Protein AF-B1P1B4-F1 (afdb_monomer)

Foldseek 3Di:
DVVVVVVVVVVVVVVVVVVVVVVVVVCVVVPVVVLVVDADEWPAFDDPDDSHHHPDDQDPRTRD

Nearest PDB structures (foldseek):
  2mf3-assembly1_A  TM=5.673E-01  e=1.320E+00  Segestria florentina

Secondary structure (DSSP, 8-state):
-HHHHHHHHHHHHHHHHHHHHHHHHHHHHT-HHHHTT--BPTTSB--TT-SS-BSS-EETTEE-

Radius of gyration: 22.85 Å; Cα contacts (8 Å, |Δi|>4): 52; chains: 1; bounding box: 48×17×59 Å

Organism: Chilobrachys guangxiensis (NCBI:txid278060)

Solvent-accessible surface area (backbone atoms only — not comparable to full-atom values): 3745 Å² total; per-residue (Å²): 117,67,70,61,54,52,51,52,52,52,52,52,50,53,53,52,50,57,50,52,53,54,56,54,60,61,48,53,79,71,28,68,77,51,55,73,71,47,46,43,57,68,72,40,78,41,64,100,82,53,96,53,50,43,74,54,43,72,53,96,49,17,14,76

Structure (mmCIF, N/CA/C/O backbone):
data_AF-B1P1B4-F1
#
_entry.id   AF-B1P1B4-F1
#
loop_
_atom_site.group_PDB
_atom_site.id
_atom_site.type_symbol
_atom_site.label_atom_id
_atom_site.label_alt_id
_atom_site.label_comp_id
_atom_site.label_asym_id
_atom_site.label_entity_id
_atom_site.label_seq_id
_atom_site.pdbx_PDB_ins_code
_atom_site.Cartn_x
_atom_site.Cartn_y
_atom_site.Cartn_z
_atom_site.occupancy
_atom_site.B_iso_or_equiv
_atom_site.auth_seq_id
_atom_site.auth_comp_id
_atom_site.auth_asym_id
_atom_site.auth_atom_id
_atom_site.pdbx_PDB_model_num
ATOM 1 N N . MET A 1 1 ? -33.447 9.134 37.774 1.00 62.38 1 MET A N 1
ATOM 2 C CA . MET A 1 1 ? -32.635 8.068 37.131 1.00 62.38 1 MET A CA 1
ATOM 3 C C . MET A 1 1 ? -32.345 8.331 35.653 1.00 62.38 1 MET A C 1
ATOM 5 O O . MET A 1 1 ? -31.248 8.024 35.209 1.00 62.38 1 MET A O 1
ATOM 9 N N . THR A 1 2 ? -33.256 8.967 34.915 1.00 75.56 2 THR A N 1
ATOM 10 C CA . THR A 1 2 ? -33.141 9.271 33.473 1.00 75.56 2 THR A CA 1
ATOM 11 C C . THR A 1 2 ? -31.876 10.035 33.056 1.00 75.56 2 THR A C 1
ATOM 13 O O . THR A 1 2 ? -31.254 9.673 32.064 1.00 75.56 2 THR A O 1
ATOM 16 N N . ARG A 1 3 ? -31.421 11.029 33.835 1.00 79.94 3 ARG A N 1
ATOM 17 C CA . ARG A 1 3 ? -30.200 11.804 33.516 1.00 79.94 3 ARG A CA 1
ATOM 18 C C . ARG A 1 3 ? -28.919 10.962 33.444 1.00 79.94 3 ARG A C 1
ATOM 20 O O . ARG A 1 3 ? -28.075 11.225 32.599 1.00 79.94 3 ARG A O 1
ATOM 27 N N . LYS A 1 4 ? -28.778 9.945 34.304 1.00 80.56 4 LYS A N 1
ATOM 28 C CA . LYS A 1 4 ? -27.595 9.064 34.296 1.00 80.56 4 LYS A CA 1
ATOM 29 C C . LYS A 1 4 ? -27.592 8.154 33.065 1.00 80.56 4 LYS A C 1
ATOM 31 O O . LYS A 1 4 ? -26.547 7.964 32.462 1.00 80.56 4 LYS A O 1
ATOM 36 N N . ILE A 1 5 ? -28.766 7.657 32.670 1.00 85.31 5 ILE A N 1
ATOM 37 C CA . ILE A 1 5 ? -28.934 6.820 31.472 1.00 85.31 5 ILE A CA 1
ATOM 38 C C . ILE A 1 5 ? -28.595 7.625 30.209 1.00 85.31 5 ILE A C 1
ATOM 40 O O . ILE A 1 5 ? -27.848 7.145 29.365 1.00 85.31 5 ILE A O 1
ATOM 44 N N . LEU A 1 6 ? -29.062 8.876 30.123 1.00 85.69 6 LEU A N 1
ATOM 45 C CA . LEU A 1 6 ? -28.710 9.793 29.032 1.00 85.69 6 LEU A CA 1
ATOM 46 C C . LEU A 1 6 ? -27.199 10.031 28.933 1.00 85.69 6 LEU A C 1
ATOM 48 O O . LEU A 1 6 ? -26.650 9.973 27.839 1.00 85.69 6 LEU A O 1
ATOM 52 N N . ALA A 1 7 ? -26.520 10.255 30.063 1.00 86.81 7 ALA A N 1
ATOM 53 C CA . ALA A 1 7 ? -25.073 10.456 30.071 1.00 86.81 7 ALA A CA 1
ATOM 54 C C . ALA A 1 7 ? -24.315 9.216 29.569 1.00 86.81 7 ALA A C 1
ATOM 56 O O . ALA A 1 7 ? -23.392 9.344 28.771 1.00 86.81 7 ALA A O 1
ATOM 57 N N . VAL A 1 8 ? -24.735 8.017 29.985 1.00 87.75 8 VAL A N 1
ATOM 58 C CA . VAL A 1 8 ? -24.134 6.756 29.523 1.00 87.75 8 VAL A CA 1
ATOM 59 C C . VAL A 1 8 ? -24.329 6.576 28.017 1.00 87.75 8 VAL A C 1
ATOM 61 O O . VAL A 1 8 ? -23.363 6.284 27.319 1.00 87.75 8 VAL A O 1
ATOM 64 N N . LEU A 1 9 ? -25.539 6.811 27.500 1.00 88.25 9 LEU A N 1
ATOM 65 C CA . LEU A 1 9 ? -25.809 6.740 26.061 1.00 88.25 9 LEU A CA 1
ATOM 66 C C . LEU A 1 9 ? -24.941 7.724 25.268 1.00 88.25 9 LEU A C 1
ATOM 68 O 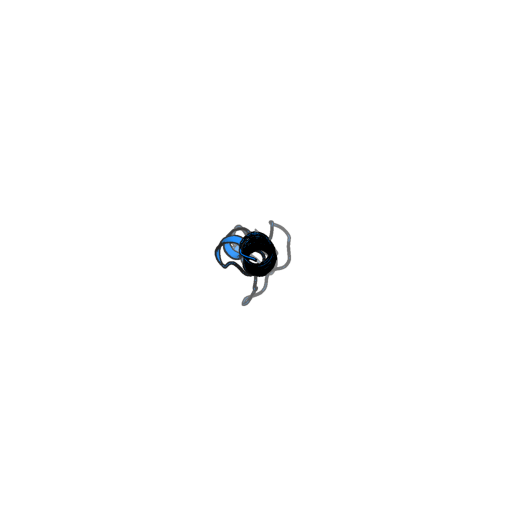O . LEU A 1 9 ? -24.380 7.344 24.247 1.00 88.25 9 LEU A O 1
ATOM 72 N N . LEU A 1 10 ? -24.769 8.951 25.767 1.00 88.25 10 LEU A N 1
ATOM 73 C CA . LEU A 1 10 ? -23.953 9.974 25.112 1.00 88.25 10 LEU A CA 1
ATOM 74 C C . LEU A 1 10 ? -22.473 9.558 25.047 1.00 88.25 10 LEU A C 1
ATOM 76 O O . LEU A 1 10 ? -21.844 9.655 23.994 1.00 88.25 10 LEU A O 1
ATOM 80 N N . VAL A 1 11 ? -21.933 9.001 26.136 1.00 89.00 11 VAL A N 1
ATOM 81 C CA . VAL A 1 11 ? -20.565 8.457 26.160 1.00 89.00 11 VAL A CA 1
ATOM 82 C C . VAL A 1 11 ? -20.416 7.293 25.177 1.00 89.00 11 VAL A C 1
ATOM 84 O O . VAL A 1 11 ? -19.458 7.277 24.408 1.00 89.00 11 VAL A O 1
ATOM 87 N N . PHE A 1 12 ? -21.374 6.361 25.130 1.00 86.31 12 PHE A N 1
ATOM 88 C CA . PHE A 1 12 ? -21.351 5.270 24.150 1.00 86.31 12 PHE A CA 1
ATOM 89 C C . PHE A 1 12 ? -21.395 5.781 22.708 1.00 86.31 12 PHE A C 1
ATOM 91 O O . PHE A 1 12 ? -20.633 5.290 21.878 1.00 86.31 12 PHE A O 1
ATOM 98 N N . THR A 1 13 ? -22.217 6.792 22.406 1.00 85.56 13 THR A N 1
ATOM 99 C CA . THR A 1 13 ? -22.252 7.394 21.063 1.00 85.56 13 THR A CA 1
ATOM 100 C C . THR A 1 13 ? -20.936 8.079 20.704 1.00 85.56 13 THR A C 1
ATOM 102 O O . THR A 1 13 ? -20.447 7.883 19.599 1.00 85.56 13 THR A O 1
ATOM 105 N N . LEU A 1 14 ? -20.298 8.797 21.637 1.00 83.62 14 LEU A N 1
ATOM 106 C CA . LEU A 1 14 ? -18.987 9.417 21.404 1.00 83.62 14 LEU A CA 1
ATOM 107 C C . LEU A 1 14 ? -17.890 8.375 21.158 1.00 83.62 14 LEU A C 1
ATOM 109 O O . LEU A 1 14 ? -17.046 8.561 20.284 1.00 83.62 14 LEU A O 1
ATOM 113 N N . VAL A 1 15 ? -17.898 7.267 21.905 1.00 81.88 15 VAL A N 1
ATOM 114 C CA . VAL A 1 15 ? -16.958 6.157 21.688 1.00 81.88 15 VAL A CA 1
ATOM 115 C C . VAL A 1 15 ? -17.212 5.494 20.333 1.00 81.88 15 VAL A C 1
ATOM 117 O O . VAL A 1 15 ? -16.257 5.208 19.617 1.00 81.88 15 VAL A O 1
ATOM 120 N N . ALA A 1 16 ? -18.470 5.283 19.942 1.00 78.00 16 ALA A N 1
ATOM 121 C CA . ALA A 1 16 ? -18.808 4.727 18.632 1.00 78.00 16 ALA A CA 1
ATOM 122 C C . ALA A 1 16 ? -18.350 5.642 17.481 1.00 78.00 16 ALA A C 1
ATOM 124 O O . ALA A 1 16 ? -17.727 5.154 16.540 1.00 78.00 16 ALA A O 1
ATOM 125 N N . CYS A 1 17 ? -18.574 6.957 17.588 1.00 76.81 17 CYS A N 1
ATOM 126 C CA . CYS A 1 17 ? -18.124 7.929 16.587 1.00 76.81 17 CYS A CA 1
ATOM 127 C C . CYS A 1 17 ? -16.593 7.964 16.458 1.00 76.81 17 CYS A C 1
ATOM 129 O O . CYS A 1 17 ? -16.083 7.853 15.349 1.00 76.81 17 CYS A O 1
ATOM 131 N N . ASN A 1 18 ? -15.856 8.012 17.575 1.00 71.19 18 ASN A N 1
ATOM 132 C CA . ASN A 1 18 ? -14.385 7.998 17.555 1.00 71.19 18 ASN A CA 1
ATOM 133 C C . ASN A 1 18 ? -13.805 6.724 16.918 1.00 71.19 18 ASN A C 1
ATOM 135 O O . ASN A 1 18 ? -12.743 6.761 16.301 1.00 71.19 18 ASN A O 1
ATOM 139 N N . ASN A 1 19 ? -14.470 5.577 17.092 1.00 65.62 19 ASN A N 1
ATOM 140 C CA . ASN A 1 19 ? -14.041 4.350 16.423 1.00 65.62 19 ASN A CA 1
ATOM 141 C C . ASN A 1 19 ? -14.324 4.419 14.917 1.00 65.62 19 ASN A C 1
ATOM 143 O O . ASN A 1 19 ? -13.452 4.051 14.138 1.00 65.62 19 ASN A O 1
ATOM 147 N N . ALA A 1 20 ? -15.488 4.930 14.500 1.00 60.66 20 ALA A N 1
ATOM 148 C CA . ALA A 1 20 ? -15.824 5.090 13.084 1.00 60.66 20 ALA A CA 1
ATOM 149 C C . ALA A 1 20 ? -14.839 6.014 12.344 1.00 60.66 20 ALA A C 1
ATOM 151 O O . ALA A 1 20 ? -14.412 5.680 11.241 1.00 60.66 20 ALA A O 1
ATOM 152 N N . GLU A 1 21 ? -14.414 7.119 12.965 1.00 59.88 21 GLU A N 1
ATOM 153 C CA . GLU A 1 21 ? -13.406 8.016 12.381 1.00 59.88 21 GLU A CA 1
ATOM 154 C C . GLU A 1 21 ? -12.054 7.313 12.200 1.00 59.88 21 GLU A C 1
ATOM 156 O O . GLU A 1 21 ? -11.461 7.399 11.125 1.00 59.88 21 GLU A O 1
ATOM 161 N N . LYS A 1 22 ? -11.610 6.516 13.181 1.00 58.56 22 LYS A N 1
ATOM 162 C CA . LYS A 1 22 ? -10.369 5.733 13.053 1.00 58.56 22 LYS A CA 1
ATOM 163 C C . LYS A 1 22 ? -10.415 4.708 11.924 1.00 58.56 22 LYS A C 1
ATOM 165 O O . LYS A 1 22 ? -9.415 4.547 11.234 1.00 58.56 22 LYS A O 1
ATOM 170 N N . TYR A 1 23 ? -11.551 4.037 11.728 1.00 56.78 23 TYR A N 1
ATOM 171 C CA . TYR A 1 23 ? -11.719 3.121 10.596 1.00 56.78 23 TYR A CA 1
ATOM 172 C C . TYR A 1 23 ? -11.723 3.869 9.257 1.00 56.78 23 TYR A C 1
ATOM 174 O O . TYR A 1 23 ? -11.147 3.383 8.287 1.00 56.78 23 TYR A O 1
ATOM 182 N N . SER A 1 24 ? 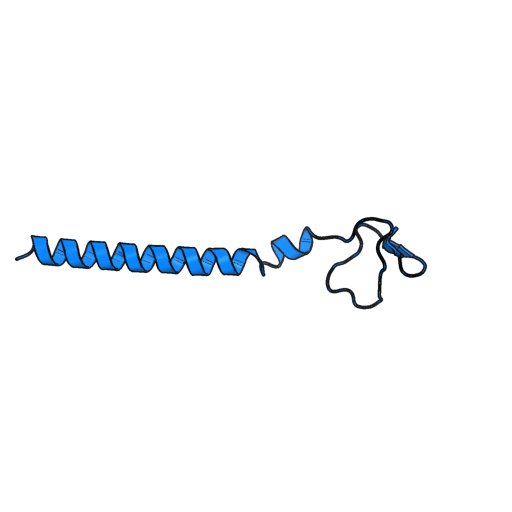-12.291 5.079 9.213 1.00 55.06 24 SER A N 1
ATOM 183 C CA . SER A 1 24 ? -12.281 5.893 7.994 1.00 55.06 24 SER A CA 1
ATOM 184 C C . SER A 1 24 ? -10.885 6.389 7.617 1.00 55.06 24 SER A C 1
ATOM 186 O O . SER A 1 24 ? -10.557 6.415 6.438 1.00 55.06 24 SER A O 1
ATOM 188 N N . GLU A 1 25 ? -10.033 6.725 8.591 1.00 55.38 25 GLU A N 1
ATOM 189 C CA . GLU A 1 25 ? -8.675 7.217 8.323 1.00 55.38 25 GLU A CA 1
ATOM 190 C C . GLU A 1 25 ? -7.767 6.107 7.769 1.00 55.38 25 GLU A C 1
ATOM 192 O O . GLU A 1 25 ? -6.957 6.356 6.878 1.00 55.38 25 GLU A O 1
ATOM 197 N N . THR A 1 26 ? -7.963 4.860 8.213 1.00 54.28 26 THR A N 1
ATOM 198 C CA . THR A 1 26 ? -7.258 3.699 7.647 1.00 54.28 26 THR A CA 1
ATOM 199 C C . THR A 1 26 ? -7.687 3.367 6.216 1.00 54.28 26 THR A C 1
ATOM 201 O O . THR A 1 26 ? -6.858 2.911 5.434 1.00 54.28 26 THR A O 1
ATOM 204 N N . ASP A 1 27 ? -8.934 3.659 5.830 1.00 52.41 27 ASP A N 1
ATOM 205 C CA . ASP A 1 27 ? -9.417 3.439 4.457 1.00 52.41 27 ASP A CA 1
ATOM 206 C C . ASP A 1 27 ? -8.891 4.487 3.460 1.00 52.41 27 ASP A C 1
ATOM 208 O O . ASP A 1 27 ? -8.934 4.274 2.246 1.00 52.41 27 ASP A O 1
ATOM 212 N N . VAL A 1 28 ? -8.371 5.624 3.935 1.00 54.72 28 VAL A N 1
ATOM 213 C CA . VAL A 1 28 ? -7.819 6.675 3.067 1.00 54.72 28 VAL A CA 1
ATOM 214 C C . VAL A 1 28 ? -6.498 6.223 2.439 1.00 54.72 28 VAL A C 1
ATOM 216 O O . VAL A 1 28 ? -6.305 6.426 1.242 1.00 54.72 28 VAL A O 1
ATOM 219 N N . GLU A 1 29 ? -5.605 5.569 3.189 1.00 54.38 29 GLU A N 1
ATOM 220 C CA . GLU A 1 29 ? -4.295 5.155 2.654 1.00 54.38 29 GLU A CA 1
ATOM 221 C C . GLU A 1 29 ? -4.392 4.048 1.589 1.00 54.38 29 GLU A C 1
ATOM 223 O O . GLU A 1 29 ? -3.600 4.052 0.642 1.00 54.38 29 GLU A O 1
ATOM 228 N N . ASP A 1 30 ? -5.398 3.174 1.687 1.00 54.19 30 ASP A N 1
ATOM 229 C CA . ASP A 1 30 ? -5.652 2.071 0.744 1.00 54.19 30 ASP A CA 1
ATOM 230 C C . ASP A 1 30 ? -6.785 2.360 -0.258 1.00 54.19 30 ASP A C 1
ATOM 232 O O . ASP A 1 30 ? -7.148 1.505 -1.073 1.00 54.19 30 ASP A O 1
ATOM 236 N N . SER A 1 31 ? -7.337 3.577 -0.262 1.00 54.78 31 SER A N 1
ATOM 237 C CA . SER A 1 31 ? -8.362 3.955 -1.231 1.00 54.78 31 SER A CA 1
ATOM 238 C C . SER A 1 31 ? -7.794 3.905 -2.661 1.00 54.78 31 SER A C 1
ATOM 240 O O . SER A 1 31 ? -6.814 4.601 -2.955 1.00 54.78 31 SER A O 1
ATOM 242 N N . PRO A 1 32 ? -8.432 3.185 -3.608 1.00 54.50 32 PRO A N 1
ATOM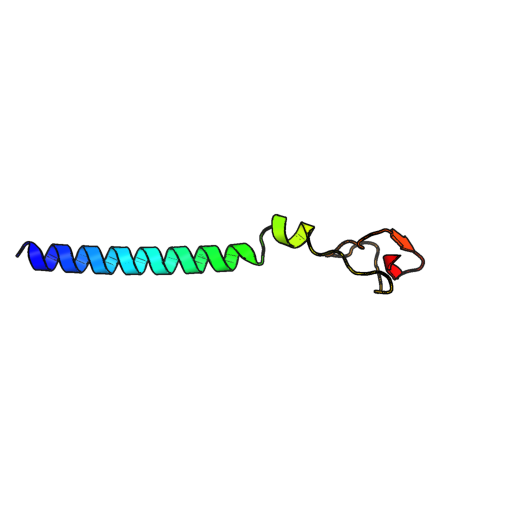 243 C CA . PRO A 1 32 ? -7.984 3.129 -5.004 1.00 54.50 32 PRO A CA 1
ATOM 244 C C . PRO A 1 32 ? -7.901 4.527 -5.645 1.00 54.50 32 PRO A C 1
ATOM 246 O O . PRO A 1 32 ? -7.050 4.773 -6.495 1.00 54.50 32 PRO A O 1
ATOM 249 N N . MET A 1 33 ? -8.692 5.485 -5.145 1.00 53.50 33 MET A N 1
ATOM 250 C CA . MET A 1 33 ? -8.632 6.893 -5.549 1.00 53.50 33 MET A CA 1
ATOM 251 C C . MET A 1 33 ? -7.346 7.636 -5.141 1.00 53.50 33 MET A C 1
ATOM 253 O O . MET A 1 33 ? -6.992 8.625 -5.785 1.00 53.50 33 MET A O 1
ATOM 257 N N . ILE A 1 34 ? -6.637 7.211 -4.088 1.00 52.06 34 ILE A N 1
ATOM 258 C CA . ILE A 1 34 ? -5.328 7.786 -3.721 1.00 52.06 34 ILE A CA 1
ATOM 259 C C . ILE A 1 34 ? -4.207 7.092 -4.490 1.00 52.06 34 ILE A C 1
ATOM 261 O O . ILE A 1 34 ? -3.240 7.744 -4.897 1.00 52.06 34 ILE A O 1
ATOM 265 N N . GLN A 1 35 ? -4.365 5.798 -4.767 1.00 50.31 35 GLN A N 1
ATOM 266 C CA . GLN A 1 35 ? -3.428 5.042 -5.590 1.00 50.31 35 GLN A CA 1
ATOM 267 C C . GLN A 1 35 ? -3.378 5.574 -7.034 1.00 50.31 35 GLN A C 1
ATOM 269 O O . GLN A 1 35 ? -2.288 5.694 -7.588 1.00 50.31 35 GLN A O 1
ATOM 274 N N . GLU A 1 36 ? -4.508 6.028 -7.591 1.00 52.97 36 GLU A N 1
ATOM 275 C CA . GLU A 1 36 ? -4.569 6.688 -8.909 1.00 52.97 36 GLU A CA 1
ATOM 276 C C . GLU A 1 36 ? -3.820 8.030 -8.987 1.00 52.97 36 GLU A C 1
ATOM 278 O O . GLU A 1 36 ? -3.444 8.459 -10.076 1.00 52.97 36 GLU A O 1
ATOM 283 N N . ARG A 1 37 ? -3.553 8.703 -7.859 1.00 58.25 37 ARG A N 1
ATOM 284 C CA . ARG A 1 37 ? -2.808 9.978 -7.861 1.00 58.25 37 ARG A CA 1
ATOM 285 C C . ARG A 1 37 ? -1.304 9.816 -7.708 1.00 58.25 37 ARG A C 1
ATOM 287 O O . ARG A 1 37 ? -0.573 10.789 -7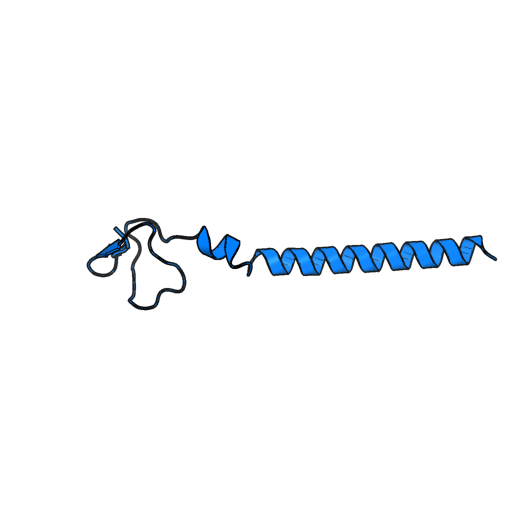.897 1.00 58.25 37 ARG A O 1
ATOM 294 N N . ARG A 1 38 ? -0.822 8.623 -7.354 1.00 69.94 38 ARG A N 1
ATOM 295 C CA . ARG A 1 38 ? 0.614 8.356 -7.321 1.00 69.94 38 ARG A CA 1
ATOM 296 C C . ARG A 1 38 ? 1.013 7.792 -8.668 1.00 69.94 38 ARG A C 1
ATOM 298 O O . ARG A 1 38 ? 0.699 6.660 -9.007 1.00 69.94 38 ARG A O 1
ATOM 305 N N . CYS A 1 39 ? 1.737 8.602 -9.416 1.00 79.06 39 CYS A N 1
ATOM 306 C CA . CYS A 1 39 ? 2.519 8.130 -10.532 1.00 79.06 39 CYS A CA 1
ATOM 307 C C . CYS A 1 39 ? 3.999 8.386 -10.223 1.00 79.06 39 CYS A C 1
ATOM 309 O O . CYS A 1 39 ? 4.346 9.369 -9.562 1.00 79.06 39 CYS A O 1
ATOM 311 N N . GLU A 1 40 ? 4.879 7.472 -10.623 1.00 83.88 40 GLU A N 1
ATOM 312 C CA . GLU A 1 40 ? 6.320 7.658 -10.442 1.00 83.88 40 GLU A CA 1
ATOM 313 C C . GLU A 1 40 ? 6.813 8.777 -11.379 1.00 83.88 40 GLU A C 1
ATOM 315 O O . GLU A 1 40 ? 6.507 8.745 -12.582 1.00 83.88 40 GLU A O 1
ATOM 320 N N . PRO A 1 41 ? 7.569 9.767 -10.863 1.00 84.19 41 PRO A N 1
ATOM 321 C CA . PRO A 1 41 ?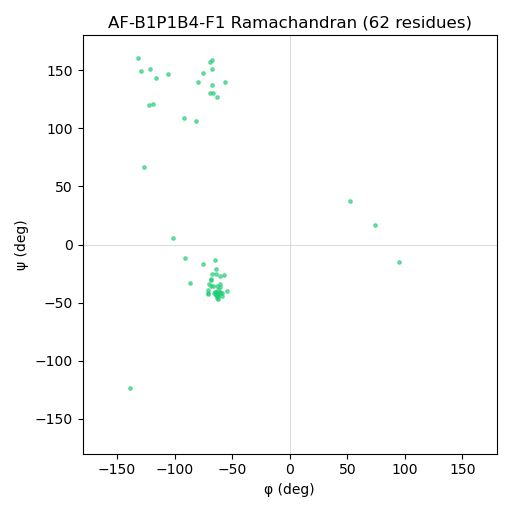 8.073 10.870 -11.670 1.00 84.19 41 PRO A CA 1
ATOM 322 C C . PRO A 1 41 ? 9.120 10.393 -12.684 1.00 84.19 41 PRO A C 1
ATOM 324 O O . PRO A 1 41 ? 9.769 9.354 -12.513 1.00 84.19 41 PRO A O 1
ATOM 327 N N . SER A 1 42 ? 9.333 11.185 -13.737 1.00 85.56 42 SER A N 1
ATOM 328 C CA . SER A 1 42 ? 10.334 10.882 -14.761 1.00 85.56 42 SER A CA 1
ATOM 329 C C . SER A 1 42 ? 11.734 10.694 -14.145 1.00 85.56 42 SER A C 1
ATOM 331 O O . SER A 1 42 ? 12.141 11.395 -13.219 1.00 85.56 42 SER A O 1
ATOM 333 N N . GLY A 1 43 ? 12.484 9.710 -14.645 1.00 84.31 43 GLY A N 1
ATOM 334 C CA . GLY A 1 43 ? 13.820 9.331 -14.172 1.00 84.31 43 GLY A CA 1
ATOM 335 C C . GLY A 1 43 ? 13.853 8.187 -13.151 1.00 84.31 43 GLY A C 1
ATOM 336 O O . GLY A 1 43 ? 14.917 7.589 -12.952 1.00 84.31 43 GLY A O 1
ATOM 337 N N . LYS A 1 44 ? 12.715 7.834 -12.545 1.00 86.19 44 LYS A N 1
ATOM 338 C CA . LYS A 1 44 ? 12.604 6.703 -11.612 1.00 86.19 44 LYS A CA 1
ATOM 339 C C . LYS A 1 44 ? 12.610 5.359 -12.341 1.00 86.19 44 LYS A C 1
ATOM 341 O O . LYS A 1 44 ? 12.142 5.293 -13.474 1.00 86.19 44 LYS A O 1
ATOM 346 N N . PRO A 1 45 ? 13.165 4.291 -11.741 1.00 86.38 45 PRO A N 1
ATOM 347 C CA . PRO A 1 45 ? 13.223 2.987 -12.382 1.00 86.38 45 PRO A CA 1
ATOM 348 C C . PRO A 1 45 ? 11.823 2.388 -12.525 1.00 86.38 45 PRO A C 1
ATOM 350 O O . PRO A 1 45 ? 11.040 2.417 -11.580 1.00 86.38 45 PRO A O 1
ATOM 353 N N . CYS A 1 46 ? 11.538 1.794 -13.680 1.00 86.50 46 CYS A N 1
ATOM 354 C CA . CYS A 1 46 ? 10.252 1.176 -13.970 1.00 86.50 46 CYS A CA 1
ATOM 355 C C . CYS A 1 46 ? 10.373 -0.314 -14.324 1.00 86.50 46 CYS A C 1
ATOM 357 O O . CYS A 1 46 ? 11.405 -0.766 -14.825 1.00 86.50 46 CYS A O 1
ATOM 359 N N . ARG A 1 47 ? 9.325 -1.096 -14.030 1.00 83.19 47 ARG A N 1
ATOM 360 C CA . ARG A 1 47 ? 9.237 -2.554 -14.254 1.00 83.19 47 ARG A CA 1
ATOM 361 C C . ARG A 1 47 ? 7.915 -2.925 -14.954 1.00 83.19 47 ARG A C 1
ATOM 363 O O . ARG A 1 47 ? 6.969 -2.150 -14.880 1.00 83.19 47 ARG A O 1
ATOM 370 N N . PRO A 1 48 ? 7.798 -4.106 -15.588 1.00 72.44 48 PRO A N 1
ATOM 371 C CA . PRO A 1 48 ? 6.560 -4.515 -16.267 1.00 72.44 48 PRO A CA 1
ATOM 372 C C . PRO A 1 48 ? 5.322 -4.628 -15.354 1.00 72.44 48 PRO A C 1
ATOM 374 O O . PRO A 1 48 ? 4.208 -4.449 -15.826 1.00 72.44 48 PRO A O 1
ATOM 377 N N . LEU A 1 49 ? 5.506 -4.902 -14.056 1.00 71.88 49 LEU A N 1
ATOM 378 C CA . LEU A 1 49 ? 4.437 -5.024 -13.051 1.00 71.88 49 LEU A CA 1
ATOM 379 C C . LEU A 1 49 ? 4.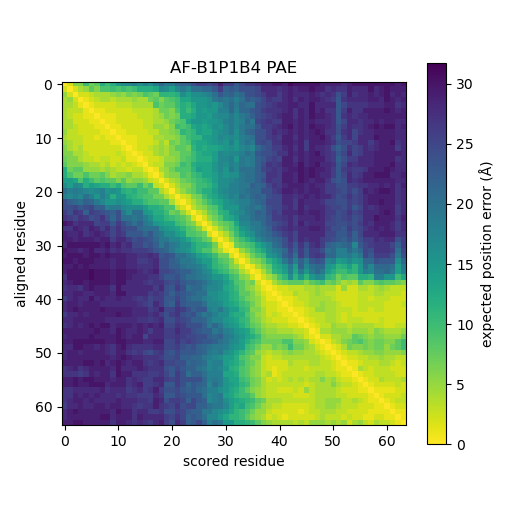720 -4.110 -11.845 1.00 71.88 49 LEU A C 1
ATOM 381 O O . LEU A 1 49 ? 5.038 -4.561 -10.744 1.00 71.88 49 LEU A O 1
ATOM 385 N N . MET A 1 50 ? 4.687 -2.797 -12.054 1.00 71.06 50 MET A N 1
ATOM 386 C CA . MET A 1 50 ? 4.790 -1.854 -10.939 1.00 71.06 50 MET A CA 1
ATOM 387 C C . MET A 1 50 ? 3.443 -1.714 -10.239 1.00 71.06 50 MET A C 1
ATOM 389 O O . MET A 1 50 ? 2.417 -1.601 -10.900 1.00 71.06 50 MET A O 1
ATOM 393 N N . ARG A 1 51 ? 3.458 -1.649 -8.902 1.00 73.25 51 ARG A N 1
ATOM 394 C CA . ARG A 1 51 ? 2.272 -1.253 -8.123 1.00 73.25 51 ARG A CA 1
ATOM 395 C C . ARG A 1 51 ? 1.837 0.190 -8.409 1.00 73.25 51 ARG 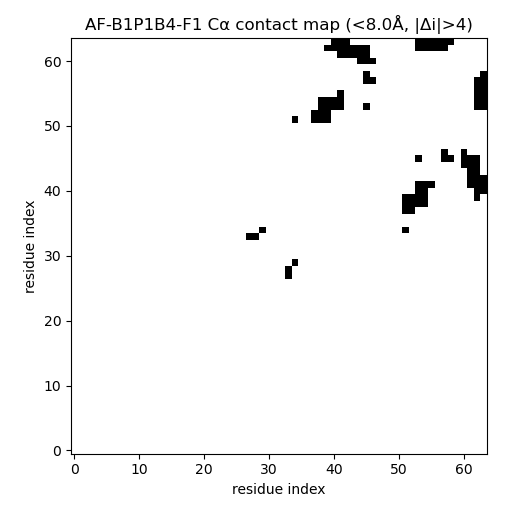A C 1
ATOM 397 O O . ARG A 1 51 ? 0.678 0.513 -8.209 1.00 73.25 51 ARG A O 1
ATOM 404 N N . ILE A 1 52 ? 2.773 1.036 -8.844 1.00 77.31 52 ILE A N 1
ATOM 405 C CA . ILE A 1 52 ? 2.571 2.459 -9.122 1.00 77.31 52 ILE A CA 1
ATOM 406 C C . ILE A 1 52 ? 2.954 2.700 -10.591 1.00 77.31 52 ILE A C 1
ATOM 408 O O . ILE A 1 52 ? 4.095 2.400 -10.958 1.00 77.31 52 ILE A O 1
ATOM 412 N N . PRO A 1 53 ? 2.045 3.187 -11.453 1.00 79.94 53 PRO A N 1
ATOM 413 C CA . PRO A 1 53 ? 2.367 3.461 -12.850 1.00 79.94 53 PRO A CA 1
ATOM 414 C C . PRO A 1 53 ? 3.327 4.656 -12.978 1.00 79.94 53 PRO A C 1
ATOM 416 O O . PRO A 1 53 ? 3.404 5.508 -12.096 1.00 79.94 53 PRO A O 1
ATOM 419 N N . CYS A 1 54 ? 4.066 4.748 -14.085 1.00 84.88 54 CYS A N 1
ATOM 420 C CA . CYS A 1 54 ? 4.793 5.980 -14.414 1.00 84.88 54 CYS A CA 1
ATOM 421 C C . CYS A 1 54 ? 3.798 7.105 -14.741 1.00 84.88 54 CYS A C 1
ATOM 423 O O . CYS A 1 54 ? 2.737 6.829 -15.296 1.00 84.88 54 CYS A O 1
ATOM 425 N N . CYS A 1 55 ? 4.153 8.372 -14.489 1.00 84.44 55 CYS A N 1
ATOM 426 C CA . CYS A 1 55 ? 3.331 9.510 -14.946 1.00 84.44 55 CYS A CA 1
ATOM 427 C C . CYS A 1 55 ? 3.260 9.627 -16.482 1.00 84.44 55 CYS A C 1
ATOM 429 O O . CYS A 1 55 ? 2.431 10.360 -17.012 1.00 84.44 55 CYS A O 1
ATOM 431 N N . GLY A 1 56 ? 4.131 8.901 -17.185 1.00 83.00 56 GLY A N 1
ATOM 432 C CA . GLY A 1 56 ? 4.156 8.758 -18.633 1.00 83.00 56 GLY A CA 1
ATOM 433 C C . GLY A 1 56 ? 4.450 7.312 -19.024 1.00 83.00 56 GLY A C 1
ATOM 434 O O . GLY A 1 56 ? 3.758 6.384 -18.608 1.00 83.00 56 GLY A O 1
ATOM 435 N N . SER A 1 57 ? 5.496 7.097 -19.817 1.00 85.69 57 SER A N 1
ATOM 436 C CA . SER A 1 57 ? 5.848 5.772 -20.341 1.00 85.69 57 SER A CA 1
ATOM 437 C C . SER A 1 57 ? 7.062 5.175 -19.639 1.00 85.69 57 SER A C 1
ATOM 439 O O . SER A 1 57 ? 8.006 5.869 -19.277 1.00 85.69 57 SER A O 1
ATOM 441 N N . CYS A 1 58 ? 7.081 3.853 -19.485 1.00 85.94 58 CYS A N 1
ATOM 442 C CA . CYS A 1 58 ? 8.282 3.142 -19.059 1.00 85.94 58 CYS A CA 1
ATOM 443 C C . CYS A 1 58 ? 9.202 2.921 -20.270 1.00 85.94 58 CYS A C 1
ATOM 445 O O . CYS A 1 58 ? 8.922 2.081 -21.124 1.00 85.94 58 CYS A O 1
ATOM 447 N N . VAL A 1 59 ? 10.307 3.665 -20.352 1.00 88.31 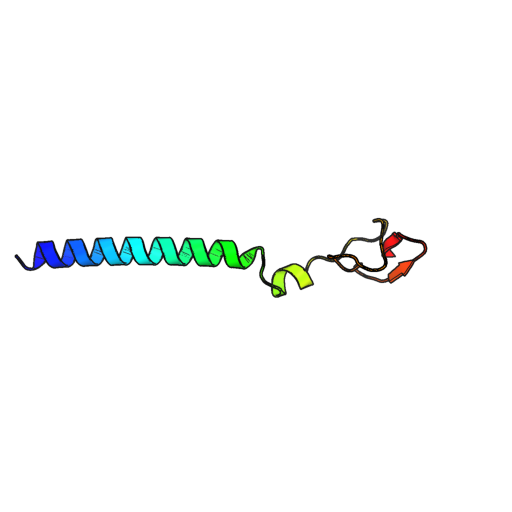59 VAL A N 1
ATOM 448 C CA . VAL A 1 59 ? 11.275 3.605 -21.457 1.00 88.31 59 VAL A CA 1
ATOM 449 C C . VAL A 1 59 ? 12.638 3.177 -20.918 1.00 88.31 59 VAL A C 1
ATOM 451 O O . VAL A 1 59 ? 13.214 3.829 -20.051 1.00 88.31 59 VAL A O 1
ATOM 454 N N . ARG A 1 60 ? 13.181 2.062 -21.428 1.00 88.62 60 ARG A N 1
ATOM 455 C CA . ARG A 1 60 ? 14.490 1.505 -21.009 1.00 88.62 60 ARG A CA 1
ATOM 456 C C . ARG A 1 60 ? 14.623 1.319 -19.487 1.00 88.62 60 ARG A C 1
ATOM 458 O O . ARG A 1 60 ? 15.684 1.552 -18.913 1.00 88.62 60 ARG A O 1
ATOM 465 N N . GLY A 1 61 ? 13.536 0.918 -18.830 1.00 85.69 61 GLY A N 1
ATOM 466 C CA . GLY A 1 61 ? 13.526 0.698 -17.385 1.00 85.69 61 GLY A CA 1
ATOM 467 C C . GLY A 1 61 ? 13.534 1.981 -16.553 1.00 85.69 61 GLY A C 1
ATOM 468 O O . GLY A 1 61 ? 13.825 1.900 -15.363 1.00 85.69 61 GLY A O 1
ATOM 469 N N . LYS A 1 62 ? 13.206 3.147 -17.134 1.00 88.19 62 LYS A N 1
ATOM 470 C CA . LYS A 1 62 ? 12.896 4.379 -16.395 1.00 88.19 62 LYS A CA 1
ATOM 471 C C . LYS A 1 62 ? 11.584 5.021 -16.850 1.00 88.19 62 LYS A C 1
ATOM 473 O O . LYS A 1 62 ? 11.221 4.918 -18.017 1.00 88.19 62 LYS A O 1
ATOM 478 N N . CYS A 1 63 ? 10.890 5.696 -15.941 1.00 87.19 63 CYS A N 1
ATOM 479 C CA . CYS A 1 63 ? 9.747 6.535 -16.279 1.00 87.19 63 CYS A CA 1
ATOM 480 C C . CYS A 1 63 ? 10.214 7.736 -17.113 1.00 87.19 63 CYS A C 1
ATOM 482 O O . CYS A 1 63 ? 11.183 8.404 -16.740 1.00 87.19 63 CYS A O 1
ATOM 484 N N . ALA A 1 64 ? 9.544 7.981 -18.234 1.00 85.56 64 ALA A N 1
ATOM 485 C CA . ALA A 1 64 ? 9.728 9.121 -19.123 1.00 85.56 64 ALA A CA 1
ATOM 486 C C 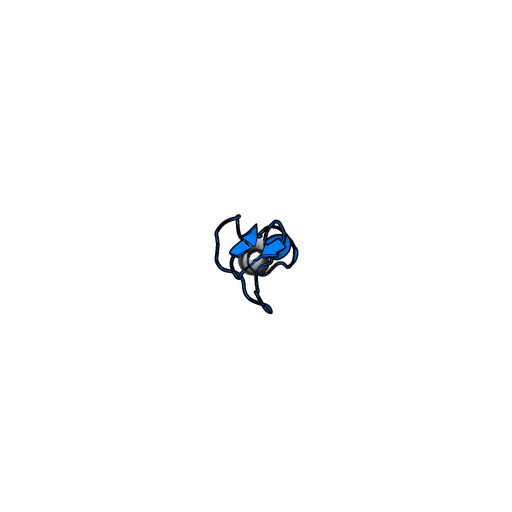. ALA A 1 64 ? 8.406 9.879 -19.229 1.00 85.56 64 ALA A C 1
ATOM 488 O O . ALA A 1 64 ? 7.380 9.228 -19.543 1.00 85.56 64 ALA A O 1
#

Mean predicted aligned error: 16.89 Å

pLDDT: mean 74.28, std 13.27, range [50.31, 89.0]

Sequence (64 aa):
MTRKILAVLLVFTLVACNNAEKYSETDVEDSPMIQERRCEPSGKPCRPLMRIPCCGSCVRGKCA